Protein AF-A0A2L1C9C2-F1 (afdb_monomer)

Nearest PDB structures (foldseek):
  7jrq-assembly1_A  TM=3.748E-01  e=3.739E+00  Escherichia coli
  7nb8-assembly1_K  TM=2.014E-01  e=5.490E+00  Plasmodium falciparum 3D7

Mean predicted aligned error: 7.07 Å

Organism: Methanococcus maripaludis (NCBI:txid39152)

Secondary structure (DSSP, 8-state):
------TTTTTHHHHS-TT--HHHHHHHHHHHHHHHHHH-GGGS-HHHHHHHHHHHHHHHHHTHHHHHTS---HHHHHHHHHHHHHHTT---S-HHHHEEEEEEEEETTEEEEEEEETTS-HHHHTTTSEEEEEEEEE-GGGHHHHHHHHHHHHHHTTSS--

Foldseek 3Di:
DDPPPVPVPPQLPVLDPPPDDLLNLLVVLCVLLVVCVVCPVVNDFLVSNVVNLSSLLNNCVVCVVLLVPDDDDPLLVVLSVQSVQVNVVHHDPPQQQFWWKWWWWDAPPDIDIDTGRPPDPVCVVDPRIHTPDIDITTDSVSSVSSNVSSVVSCVVVVSDDD

Solvent-accessible surface area (backbone atoms only — not comparable to full-atom values): 9529 Å² total; per-residue (Å²): 133,85,78,78,73,60,64,80,61,76,53,52,62,80,68,49,56,101,78,67,50,74,64,57,53,51,50,53,41,50,54,56,49,50,54,35,62,73,69,34,56,83,69,45,53,48,65,61,41,53,50,52,52,50,47,50,46,50,47,52,65,74,40,45,67,57,54,70,73,47,93,67,53,75,66,43,48,53,44,47,47,45,51,54,33,43,73,70,79,39,82,61,80,61,51,65,71,49,23,22,30,38,35,37,32,37,46,94,94,44,79,46,70,44,69,40,62,49,82,60,65,63,62,76,80,39,66,92,46,48,79,76,48,73,45,78,40,78,26,60,86,42,49,65,52,46,51,52,52,52,47,53,41,37,41,75,69,64,70,53,86,129

pLDDT: mean 86.65, std 18.0, range [31.75, 98.06]

Sequence (162 aa):
MDSNIDFENFGFTELSTKSSTISSEILRYFTTYCEGKKKGFDKLNPKEYTNLVFLTLMLIKLLKEEINDINLNEEQKRTFLVFQRYGYHELTGEYEKNYLKYSIWRKADFLKYSIDKYDIFLEEKNSGWKKIYAIPIPNYRHMDTIGAVILRVANKLGIFDF

Radius of gyration: 16.76 Å; Cα contacts (8 Å, |Δi|>4): 154; chains: 1; bounding box: 52×36×44 Å

Structure (mmCIF, N/CA/C/O backbone):
data_AF-A0A2L1C9C2-F1
#
_entry.id   AF-A0A2L1C9C2-F1
#
loop_
_atom_site.group_PDB
_atom_site.id
_atom_site.type_symbol
_atom_site.label_atom_id
_atom_site.label_alt_id
_atom_site.label_comp_id
_atom_site.label_asym_id
_atom_site.label_entity_id
_atom_site.label_seq_id
_atom_site.pd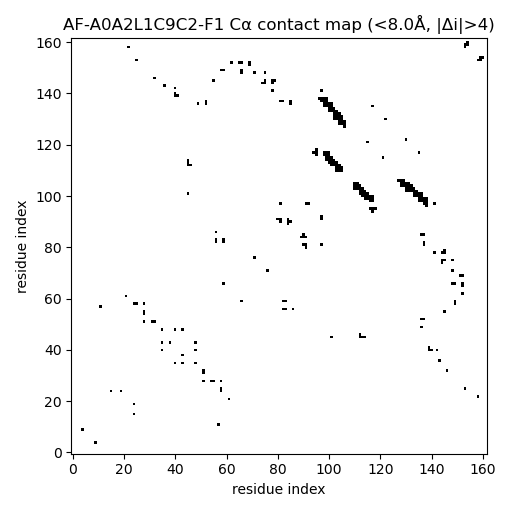bx_PDB_ins_code
_atom_site.Cartn_x
_atom_site.Cartn_y
_atom_site.Cartn_z
_atom_site.occupancy
_atom_site.B_iso_or_equiv
_atom_site.auth_seq_id
_atom_site.auth_comp_id
_atom_site.auth_asym_id
_atom_site.auth_atom_id
_atom_site.pdbx_PDB_model_num
ATOM 1 N N . MET A 1 1 ? 31.171 2.334 -2.162 1.00 33.62 1 MET A N 1
ATOM 2 C CA . MET A 1 1 ? 30.562 3.590 -1.681 1.00 33.62 1 MET A CA 1
ATOM 3 C C . MET A 1 1 ? 29.161 3.233 -1.261 1.00 33.62 1 MET A C 1
ATOM 5 O O . MET A 1 1 ? 28.288 3.100 -2.109 1.00 33.62 1 MET A O 1
ATOM 9 N N . ASP A 1 2 ? 29.017 2.949 0.027 1.00 31.75 2 ASP A N 1
ATOM 10 C CA . ASP A 1 2 ? 27.765 2.534 0.639 1.00 31.75 2 ASP A CA 1
ATOM 11 C C . ASP A 1 2 ? 26.805 3.716 0.648 1.00 31.75 2 ASP A C 1
ATOM 13 O O . ASP A 1 2 ? 26.915 4.632 1.460 1.00 31.75 2 ASP A O 1
ATOM 17 N N . SER A 1 3 ? 25.865 3.721 -0.294 1.00 35.53 3 SER A N 1
ATOM 18 C CA . SER A 1 3 ? 24.685 4.565 -0.189 1.00 35.53 3 SER A CA 1
ATOM 19 C C . SER A 1 3 ? 23.728 3.894 0.794 1.00 35.53 3 SER A C 1
ATOM 21 O O . SER A 1 3 ? 22.763 3.246 0.385 1.00 35.53 3 SER A O 1
ATOM 23 N N . ASN A 1 4 ? 24.007 4.034 2.091 1.00 33.78 4 ASN A N 1
ATOM 24 C CA . ASN A 1 4 ? 22.973 3.925 3.114 1.00 33.78 4 ASN A CA 1
ATOM 25 C C . ASN A 1 4 ? 22.014 5.097 2.887 1.00 33.78 4 ASN A C 1
ATOM 27 O O . ASN A 1 4 ? 22.160 6.175 3.458 1.00 33.78 4 ASN A O 1
ATOM 31 N N . ILE A 1 5 ? 21.080 4.904 1.954 1.00 38.44 5 ILE A N 1
ATOM 32 C CA . ILE A 1 5 ? 19.890 5.736 1.857 1.00 38.44 5 ILE A CA 1
ATOM 33 C C . ILE A 1 5 ? 19.105 5.411 3.118 1.00 38.44 5 ILE A C 1
ATOM 35 O O . ILE A 1 5 ? 18.495 4.349 3.229 1.00 38.44 5 ILE A O 1
ATOM 39 N N . ASP A 1 6 ? 19.209 6.307 4.087 1.00 36.50 6 ASP A N 1
ATOM 40 C CA . ASP A 1 6 ? 18.480 6.255 5.339 1.00 36.50 6 ASP A CA 1
ATOM 41 C C . ASP A 1 6 ? 16.990 6.510 5.052 1.00 36.50 6 ASP A C 1
ATOM 43 O O . ASP A 1 6 ? 16.496 7.642 5.055 1.00 36.50 6 ASP A O 1
ATOM 47 N N . PHE A 1 7 ? 16.280 5.440 4.683 1.00 38.84 7 PHE A N 1
ATOM 48 C CA . PHE A 1 7 ? 14.854 5.463 4.349 1.00 38.84 7 PHE A CA 1
ATOM 49 C C . PHE A 1 7 ? 13.978 5.897 5.532 1.00 38.84 7 PHE A C 1
ATOM 51 O O . PHE A 1 7 ? 12.848 6.330 5.302 1.00 38.84 7 PHE A O 1
ATOM 58 N N . GLU A 1 8 ? 14.484 5.847 6.771 1.00 40.62 8 GLU A N 1
ATOM 59 C CA . GLU A 1 8 ? 13.770 6.399 7.928 1.00 40.62 8 GLU A CA 1
ATOM 60 C C . GLU A 1 8 ? 13.570 7.915 7.797 1.00 40.62 8 GLU A C 1
ATOM 62 O O . GLU A 1 8 ? 12.531 8.443 8.199 1.00 40.62 8 GLU A O 1
ATOM 67 N N . ASN A 1 9 ? 14.518 8.605 7.156 1.00 37.62 9 ASN A N 1
ATOM 68 C CA . ASN A 1 9 ? 14.496 10.051 6.970 1.00 37.62 9 ASN A CA 1
ATOM 69 C C . ASN A 1 9 ? 13.956 10.496 5.604 1.00 37.62 9 ASN A C 1
ATOM 71 O O . ASN A 1 9 ? 13.477 11.619 5.491 1.00 37.62 9 ASN A O 1
ATOM 75 N N . PHE A 1 10 ? 13.994 9.653 4.567 1.00 39.19 10 PHE A N 1
ATOM 76 C CA . PHE A 1 10 ? 13.754 10.110 3.187 1.00 39.19 10 PHE A CA 1
ATOM 77 C C . PHE A 1 10 ? 12.273 10.237 2.771 1.00 39.19 10 PHE A C 1
ATOM 79 O O . PHE A 1 10 ? 11.990 10.638 1.647 1.00 39.19 10 PHE A O 1
ATOM 86 N N . GLY A 1 11 ? 11.314 9.904 3.644 1.00 41.75 11 GLY A N 1
ATOM 87 C CA . GLY A 1 11 ? 9.880 10.034 3.326 1.00 41.75 11 GLY A CA 1
ATOM 88 C C . GLY A 1 11 ? 8.980 10.482 4.478 1.00 41.75 11 GLY A C 1
ATOM 89 O O . GLY A 1 11 ? 7.924 11.057 4.234 1.00 41.75 11 GLY A O 1
ATOM 90 N N . PHE A 1 12 ? 9.378 10.268 5.735 1.00 41.22 12 PHE A N 1
ATOM 91 C CA . PHE A 1 12 ? 8.535 10.617 6.884 1.00 41.22 12 PHE A CA 1
ATOM 92 C C . PHE A 1 12 ? 8.544 12.118 7.209 1.00 41.22 12 PHE A C 1
ATOM 94 O O . PHE A 1 12 ? 7.496 12.679 7.517 1.00 41.22 12 PHE A O 1
ATOM 101 N N . THR A 1 13 ? 9.696 12.784 7.110 1.00 39.00 13 THR A N 1
ATOM 102 C CA . THR A 1 13 ? 9.847 14.217 7.432 1.00 39.00 13 THR A CA 1
ATOM 103 C C . THR A 1 13 ? 9.261 15.146 6.370 1.00 39.00 13 THR A C 1
ATOM 105 O O . THR A 1 13 ? 8.823 16.240 6.717 1.00 39.00 13 THR A O 1
ATOM 108 N N . GLU A 1 14 ? 9.205 14.723 5.103 1.00 42.59 14 GLU A N 1
ATOM 109 C CA . GLU A 1 14 ? 8.528 15.481 4.039 1.00 42.59 14 GLU A CA 1
ATOM 110 C C . GLU A 1 14 ? 7.004 15.300 4.065 1.00 42.59 14 GLU A C 1
ATOM 112 O O . GLU A 1 14 ? 6.271 16.206 3.671 1.00 42.59 14 GLU A O 1
ATOM 117 N N . LEU A 1 15 ? 6.510 14.153 4.549 1.00 47.00 15 LEU A N 1
ATOM 118 C CA . LEU A 1 15 ? 5.076 13.876 4.585 1.00 47.00 15 LEU A CA 1
ATOM 119 C C . LEU A 1 15 ? 4.403 14.426 5.842 1.00 47.00 15 LEU A C 1
ATOM 121 O O . LEU A 1 15 ? 3.330 15.001 5.705 1.00 47.00 15 LEU A O 1
ATOM 125 N N . SER A 1 16 ? 4.970 14.308 7.042 1.00 46.78 16 SER A N 1
ATOM 126 C CA . SER A 1 16 ? 4.379 14.941 8.230 1.00 46.78 16 SER A CA 1
ATOM 127 C C . SER A 1 16 ? 5.115 16.237 8.546 1.00 46.78 16 SER A C 1
ATOM 129 O O . SER A 1 16 ? 6.257 16.216 9.016 1.00 46.78 16 SER A O 1
ATOM 131 N N . THR A 1 17 ? 4.467 17.384 8.347 1.00 45.78 17 THR A N 1
ATOM 132 C CA . THR A 1 17 ? 4.962 18.613 8.970 1.00 45.78 17 THR A CA 1
ATOM 133 C C . THR A 1 17 ? 4.861 18.439 10.485 1.00 45.78 17 THR A C 1
ATOM 135 O O . THR A 1 17 ? 3.879 17.888 10.987 1.00 45.78 17 THR A O 1
ATOM 138 N N . LYS A 1 18 ? 5.848 18.945 11.237 1.00 46.06 18 LYS A N 1
ATOM 139 C CA . LYS A 1 18 ? 5.872 18.940 12.718 1.00 46.06 18 LYS A CA 1
ATOM 140 C C . LYS A 1 18 ? 4.644 19.612 13.382 1.00 46.06 18 LYS A C 1
ATOM 142 O O . LYS A 1 18 ? 4.586 19.683 14.603 1.00 46.06 18 LYS A O 1
ATOM 147 N N . SER A 1 19 ? 3.693 20.122 12.597 1.00 52.56 19 SER A N 1
ATOM 148 C CA . SER A 1 19 ? 2.475 20.826 13.006 1.00 52.56 19 SER A CA 1
ATOM 149 C C . SER A 1 19 ? 1.164 20.134 12.599 1.00 52.56 19 SER A C 1
ATOM 151 O O . SER A 1 19 ? 0.095 20.670 12.886 1.00 52.56 19 SER A O 1
ATOM 153 N N . SER A 1 20 ? 1.209 18.990 11.908 1.00 59.84 20 SER A N 1
ATOM 154 C CA . SER A 1 20 ? 0.001 18.280 11.460 1.00 59.84 20 SER A CA 1
ATOM 155 C C . SER A 1 20 ? -0.697 17.564 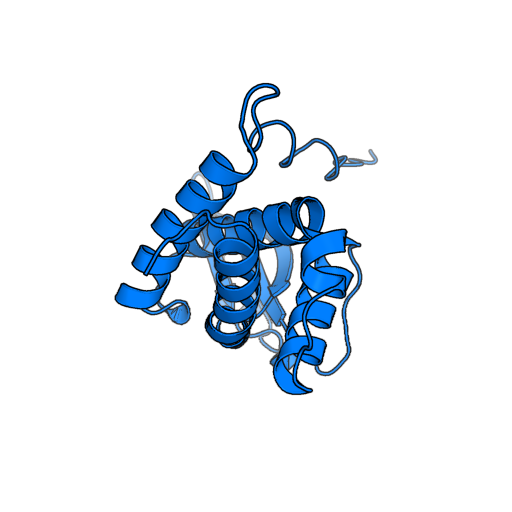12.625 1.00 59.84 20 SER A C 1
ATOM 157 O O . SER A 1 20 ? -0.072 16.857 13.414 1.00 59.84 20 SER A O 1
ATOM 159 N N . THR A 1 21 ? -2.012 17.755 12.760 1.00 81.50 21 THR A N 1
ATOM 160 C CA . THR A 1 21 ? -2.835 16.982 13.703 1.00 81.50 21 THR A CA 1
ATOM 161 C C . THR A 1 21 ? -3.184 15.625 13.088 1.00 81.50 21 THR A C 1
ATOM 163 O O . THR A 1 21 ? -3.337 15.521 11.869 1.00 81.50 21 THR A O 1
ATOM 166 N N . ILE A 1 22 ? -3.377 14.588 13.910 1.00 84.62 22 ILE A N 1
ATOM 167 C CA . ILE A 1 22 ? -3.796 13.244 13.456 1.00 84.62 22 ILE A CA 1
ATOM 168 C C . ILE A 1 22 ? -5.019 13.310 12.520 1.00 84.62 22 ILE A C 1
ATOM 170 O O . ILE A 1 22 ? -5.048 12.644 11.485 1.00 84.62 22 ILE A O 1
ATOM 174 N N . SER A 1 23 ? -5.991 14.176 12.820 1.00 86.38 23 SER A N 1
ATOM 175 C CA . SER A 1 23 ? -7.173 14.393 11.978 1.00 86.38 23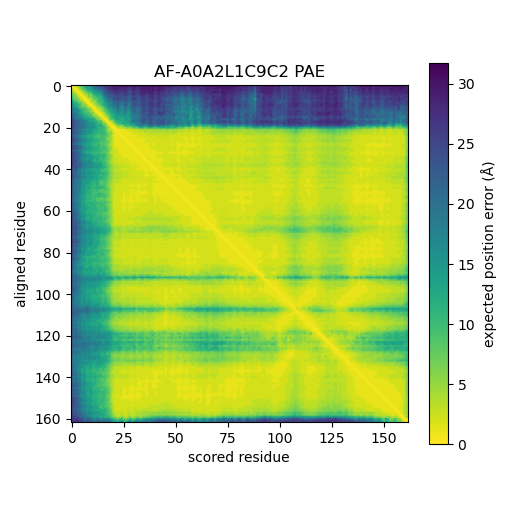 SER A CA 1
ATOM 176 C C . SER A 1 23 ? -6.819 14.892 10.575 1.00 86.38 23 SER A C 1
ATOM 178 O O . SER A 1 23 ? -7.385 14.413 9.595 1.00 86.38 23 SER A O 1
ATOM 180 N N . SER A 1 24 ? -5.858 15.814 10.451 1.00 88.44 24 SER A N 1
ATOM 181 C CA . SER A 1 24 ? -5.414 16.324 9.145 1.00 88.44 24 SER A CA 1
ATOM 182 C C . SER A 1 24 ? -4.743 15.239 8.296 1.00 88.44 24 SER A C 1
ATOM 184 O O . SER A 1 24 ? -4.990 15.146 7.093 1.00 88.44 24 SER A O 1
ATOM 186 N N . GLU A 1 25 ? -3.978 14.352 8.932 1.00 90.69 25 GLU A N 1
ATOM 187 C CA . GLU A 1 25 ? -3.323 13.225 8.270 1.00 90.69 25 GLU A CA 1
ATOM 188 C C . GLU A 1 25 ? -4.311 12.155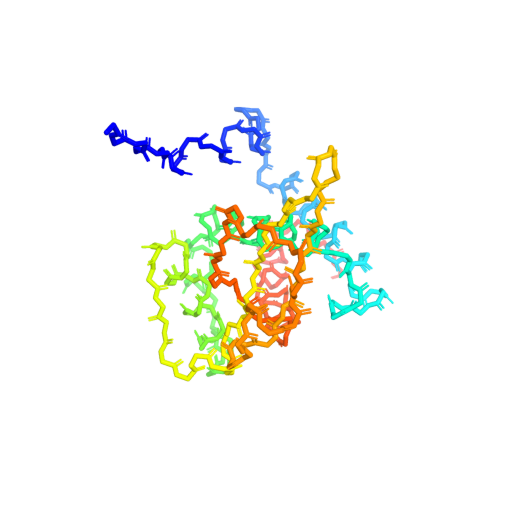 7.806 1.00 90.69 25 GLU A C 1
ATOM 190 O O . GLU A 1 25 ? -4.215 11.647 6.685 1.00 90.69 25 GLU A O 1
ATOM 195 N N . ILE A 1 26 ? -5.322 11.873 8.628 1.00 93.19 26 ILE A N 1
ATOM 196 C CA . ILE A 1 26 ? -6.428 10.984 8.268 1.00 93.19 26 ILE A CA 1
ATOM 197 C C . ILE A 1 26 ? -7.227 11.557 7.091 1.00 93.19 26 ILE A C 1
ATOM 199 O O . ILE A 1 26 ? -7.509 10.834 6.135 1.00 93.19 26 ILE A O 1
ATOM 203 N N . LEU A 1 27 ? -7.536 12.857 7.095 1.00 92.12 27 LEU A N 1
ATOM 204 C CA . LEU A 1 27 ? -8.227 13.514 5.980 1.00 92.12 27 LEU A CA 1
ATOM 205 C C . LEU A 1 27 ? -7.409 13.466 4.682 1.00 92.12 27 LEU A C 1
ATOM 207 O O . LEU A 1 27 ? -7.949 13.159 3.613 1.00 92.12 27 LEU A O 1
ATOM 211 N N . ARG A 1 28 ? -6.098 13.717 4.764 1.00 92.50 28 ARG A N 1
ATOM 212 C CA . ARG A 1 28 ? -5.185 13.636 3.615 1.00 92.50 28 ARG A CA 1
ATOM 213 C C . ARG A 1 28 ? -5.138 12.230 3.024 1.00 92.50 28 ARG A C 1
ATOM 215 O O . ARG A 1 28 ? -5.239 12.064 1.803 1.00 92.50 28 ARG A O 1
ATOM 222 N N . TYR A 1 29 ? -5.029 11.220 3.885 1.00 95.75 29 TYR A N 1
ATOM 223 C CA . TYR A 1 29 ? -5.113 9.825 3.476 1.00 95.75 29 TYR A CA 1
ATOM 224 C C . TYR A 1 29 ? -6.439 9.532 2.776 1.00 95.75 29 TYR A C 1
ATOM 226 O O . TYR A 1 29 ? -6.422 9.034 1.654 1.00 95.75 29 TYR A O 1
ATOM 234 N N . PHE A 1 30 ? -7.578 9.879 3.385 1.00 96.50 30 PHE A N 1
ATOM 235 C CA . PHE A 1 30 ? -8.887 9.552 2.820 1.00 96.50 30 PHE A CA 1
ATOM 236 C C . PHE A 1 30 ? -9.201 10.298 1.528 1.00 96.50 30 PHE A C 1
ATOM 238 O O . PHE A 1 30 ? -9.885 9.739 0.673 1.00 96.50 30 PHE A O 1
ATOM 245 N N . THR A 1 31 ? -8.654 11.497 1.329 1.00 94.56 31 THR A N 1
ATOM 246 C CA . THR A 1 31 ? -8.730 12.201 0.040 1.00 94.56 31 THR A CA 1
ATOM 247 C C . THR A 1 31 ? -8.062 11.367 -1.057 1.00 94.56 31 THR A C 1
ATOM 249 O O . THR A 1 31 ? -8.703 10.998 -2.041 1.00 94.56 31 THR A O 1
ATOM 252 N N . THR A 1 32 ? -6.810 10.958 -0.831 1.00 94.44 32 THR A N 1
ATOM 253 C CA . THR A 1 32 ? -6.034 10.151 -1.792 1.00 94.44 32 THR A CA 1
ATOM 254 C C . THR A 1 32 ? -6.632 8.752 -1.981 1.00 94.44 32 THR A C 1
ATOM 256 O O . THR A 1 32 ? -6.745 8.245 -3.097 1.00 94.44 32 THR A O 1
ATOM 259 N N . TYR A 1 33 ? -7.052 8.116 -0.888 1.00 97.62 33 TYR A N 1
ATOM 260 C CA . TYR A 1 33 ? -7.657 6.789 -0.890 1.00 97.62 33 TYR A CA 1
ATOM 261 C C . TYR A 1 33 ? -8.973 6.770 -1.669 1.00 97.62 33 TYR A C 1
ATOM 263 O O . TYR A 1 33 ? -9.181 5.877 -2.489 1.00 97.62 33 TYR A O 1
ATOM 271 N N . CYS A 1 34 ? -9.850 7.758 -1.462 1.00 96.88 34 CYS A N 1
ATOM 272 C CA . CYS A 1 34 ? -11.128 7.841 -2.166 1.00 96.88 34 CYS A CA 1
ATOM 273 C C . CYS A 1 34 ? -10.943 8.079 -3.668 1.00 96.88 34 CYS A C 1
ATOM 275 O O . CYS A 1 34 ? -11.670 7.494 -4.471 1.00 96.88 34 CYS A O 1
ATOM 277 N N . GLU A 1 35 ? -9.967 8.897 -4.068 1.00 95.38 35 GLU A N 1
ATOM 278 C CA . GLU A 1 35 ? -9.595 9.048 -5.479 1.00 95.38 35 GLU A CA 1
ATOM 279 C C . GLU A 1 35 ? -9.097 7.728 -6.076 1.00 95.38 35 GLU A C 1
ATOM 281 O O . GLU A 1 35 ? -9.551 7.324 -7.150 1.00 95.38 35 GLU A O 1
ATOM 286 N N . GLY A 1 36 ? -8.224 7.021 -5.351 1.00 96.31 36 GLY A N 1
ATOM 287 C CA . GLY A 1 36 ? -7.737 5.698 -5.734 1.00 96.31 36 GLY A CA 1
ATOM 288 C C . GLY A 1 36 ? -8.856 4.674 -5.879 1.00 96.31 36 GLY A C 1
ATOM 289 O O . GLY A 1 36 ? -8.931 3.978 -6.890 1.00 96.31 36 GLY A O 1
ATOM 290 N N . LYS A 1 37 ? -9.786 4.641 -4.924 1.00 96.94 37 LYS A N 1
ATOM 291 C CA . LYS A 1 37 ? -10.940 3.741 -4.937 1.00 96.94 37 LYS A CA 1
ATOM 292 C C . LYS A 1 37 ? -11.882 4.022 -6.108 1.00 96.94 37 LYS A C 1
ATOM 294 O O . LYS A 1 37 ? -12.339 3.084 -6.752 1.00 96.94 37 LYS A O 1
ATOM 299 N N . LYS A 1 38 ? -12.143 5.297 -6.421 1.00 96.94 38 LYS A N 1
ATOM 300 C CA . LYS A 1 38 ? -12.969 5.699 -7.577 1.00 96.94 38 LYS A CA 1
ATOM 301 C C . LYS A 1 38 ? -12.343 5.283 -8.910 1.00 96.94 38 LYS A C 1
ATOM 303 O O . LYS A 1 38 ? -13.062 4.849 -9.805 1.00 96.94 38 LYS A O 1
ATOM 308 N N . LYS A 1 39 ? -11.021 5.422 -9.052 1.00 96.25 39 LYS A N 1
ATOM 309 C CA . LYS A 1 39 ? -10.285 5.019 -10.265 1.00 96.25 39 LYS A CA 1
ATOM 310 C C . LYS A 1 39 ? -10.142 3.492 -10.376 1.00 96.25 39 LYS A C 1
ATOM 312 O O . LYS A 1 39 ? -10.180 2.958 -11.483 1.00 96.25 39 LYS A O 1
ATOM 317 N N . GLY A 1 40 ? -10.012 2.805 -9.243 1.00 97.12 40 GLY A N 1
ATOM 318 C CA . GLY A 1 40 ? -9.493 1.442 -9.134 1.00 97.12 40 GLY A CA 1
ATOM 319 C C . GLY A 1 40 ? -7.997 1.485 -8.819 1.00 97.12 40 GLY A C 1
ATOM 320 O O . GLY A 1 40 ? -7.227 2.112 -9.549 1.00 97.12 40 GLY A O 1
ATOM 321 N N . PHE A 1 41 ? -7.577 0.850 -7.720 1.00 97.31 41 PHE A N 1
ATOM 322 C CA . PHE A 1 41 ? -6.193 0.937 -7.232 1.00 97.31 41 PHE A CA 1
ATOM 323 C C . PHE A 1 41 ? -5.170 0.388 -8.235 1.00 97.31 41 PHE A C 1
ATOM 325 O O . PHE A 1 41 ? -4.076 0.932 -8.347 1.00 97.31 41 PHE A O 1
ATOM 332 N N . ASP A 1 42 ? -5.546 -0.641 -8.994 1.00 95.62 42 ASP A N 1
ATOM 333 C CA . ASP A 1 42 ? -4.756 -1.258 -10.065 1.00 95.62 42 ASP A CA 1
ATOM 334 C C . ASP A 1 42 ? -4.588 -0.357 -11.300 1.00 95.62 42 ASP A C 1
ATOM 336 O O . ASP A 1 42 ? -3.703 -0.591 -12.122 1.00 95.62 42 ASP A O 1
ATOM 340 N N . LYS A 1 43 ? -5.416 0.687 -11.424 1.00 96.38 43 LYS A N 1
ATOM 341 C CA . LYS A 1 43 ? -5.368 1.665 -12.520 1.00 96.38 43 LYS A CA 1
ATOM 342 C C . LYS A 1 43 ? -4.616 2.941 -12.159 1.00 96.38 43 LYS A C 1
ATOM 344 O O . LYS A 1 43 ? -4.442 3.804 -13.020 1.00 96.38 43 LYS A O 1
ATOM 349 N N . LEU A 1 44 ? -4.189 3.084 -10.905 1.00 95.62 44 LEU A N 1
ATOM 350 C CA . LEU A 1 44 ? -3.342 4.194 -10.491 1.00 95.62 44 LEU A CA 1
ATOM 351 C C . LEU A 1 44 ? -1.988 4.106 -11.186 1.00 95.62 44 LEU A C 1
ATOM 353 O O . LEU A 1 44 ? -1.409 3.025 -11.329 1.00 95.62 44 LEU A O 1
ATOM 357 N N . ASN A 1 45 ? -1.451 5.256 -11.589 1.00 95.38 45 ASN A N 1
ATOM 358 C CA . ASN A 1 45 ? -0.090 5.266 -12.095 1.00 95.38 45 ASN A CA 1
ATOM 359 C C . ASN A 1 45 ? 0.897 4.899 -10.962 1.00 95.38 45 ASN A C 1
ATOM 361 O O . ASN A 1 45 ? 0.581 5.066 -9.779 1.00 95.38 45 ASN A O 1
ATOM 365 N N . PRO A 1 46 ? 2.112 4.421 -11.287 1.00 95.44 46 PRO A N 1
ATOM 366 C CA . PRO A 1 46 ? 3.049 3.934 -10.278 1.00 95.44 46 PRO A CA 1
ATOM 367 C C . PRO A 1 46 ? 3.354 4.915 -9.146 1.00 95.44 46 PRO A C 1
ATOM 369 O O . PRO A 1 46 ? 3.453 4.504 -7.996 1.00 95.44 46 PRO A O 1
ATOM 372 N N . LYS A 1 47 ? 3.461 6.215 -9.447 1.00 92.56 47 LYS A N 1
ATOM 373 C CA . LYS A 1 47 ? 3.732 7.238 -8.431 1.00 92.56 47 LYS A CA 1
ATOM 374 C C . LYS A 1 47 ? 2.531 7.462 -7.519 1.00 92.56 47 LYS A C 1
ATOM 376 O O . LYS A 1 47 ? 2.708 7.526 -6.307 1.00 92.56 47 LYS A O 1
ATOM 381 N N . GLU A 1 48 ? 1.329 7.557 -8.090 1.00 94.88 48 GLU A N 1
ATOM 382 C CA . GLU A 1 48 ? 0.081 7.698 -7.327 1.00 94.88 48 GLU A CA 1
ATOM 383 C C . GLU A 1 48 ? -0.091 6.535 -6.345 1.00 94.88 48 GLU A C 1
ATOM 385 O O . GLU A 1 48 ? -0.373 6.756 -5.167 1.00 94.88 48 GLU A O 1
ATOM 390 N N . TYR A 1 49 ? 0.124 5.299 -6.805 1.00 97.31 49 TYR A N 1
ATOM 391 C CA . TYR A 1 49 ? -0.043 4.137 -5.940 1.00 97.31 49 TYR A CA 1
ATOM 392 C C . TYR A 1 49 ? 1.021 4.057 -4.846 1.00 97.31 49 TYR A C 1
ATOM 394 O O . TYR A 1 49 ? 0.692 3.841 -3.681 1.00 97.31 49 TYR A O 1
ATOM 402 N N . THR A 1 50 ? 2.291 4.273 -5.189 1.00 94.81 50 THR A N 1
ATOM 403 C CA . THR A 1 50 ? 3.370 4.287 -4.199 1.00 94.81 50 THR A CA 1
ATOM 404 C C . THR A 1 50 ? 3.154 5.382 -3.147 1.00 94.81 50 THR A C 1
ATOM 406 O O . THR A 1 50 ? 3.359 5.128 -1.962 1.00 94.81 50 THR A O 1
ATOM 409 N N . ASN A 1 51 ? 2.650 6.558 -3.537 1.00 94.50 51 ASN A N 1
ATOM 410 C CA . ASN A 1 51 ? 2.264 7.606 -2.590 1.00 94.50 51 ASN A CA 1
ATOM 411 C C . ASN A 1 51 ? 1.141 7.147 -1.643 1.00 94.50 51 ASN A C 1
ATOM 413 O O . ASN A 1 51 ? 1.234 7.332 -0.431 1.00 94.50 51 ASN A O 1
ATOM 417 N N . LEU A 1 52 ? 0.103 6.489 -2.169 1.00 97.00 52 LEU A N 1
ATOM 418 C CA . LEU A 1 52 ? -0.979 5.936 -1.351 1.00 97.00 52 LEU A CA 1
ATOM 419 C C . LEU A 1 52 ? -0.473 4.866 -0.367 1.00 97.00 52 LEU A C 1
ATOM 421 O O . LEU A 1 52 ? -0.885 4.854 0.795 1.00 97.00 52 LEU A O 1
ATOM 425 N N . VAL A 1 53 ? 0.447 3.997 -0.795 1.00 97.25 53 VAL A N 1
ATOM 426 C CA . VAL A 1 53 ? 1.113 3.022 0.084 1.00 97.25 53 VAL A CA 1
ATOM 427 C C . VAL A 1 53 ? 1.862 3.738 1.210 1.00 97.25 53 VAL A C 1
ATOM 429 O O . VAL A 1 53 ? 1.690 3.370 2.371 1.00 97.25 53 VAL A O 1
ATOM 432 N N . PHE A 1 54 ? 2.638 4.782 0.908 1.00 94.56 54 PHE A N 1
ATOM 433 C CA . PHE A 1 54 ? 3.368 5.533 1.933 1.00 94.56 54 PHE A CA 1
ATOM 434 C C . PHE A 1 54 ? 2.445 6.236 2.930 1.00 94.56 54 PHE A C 1
ATOM 436 O O . PHE A 1 54 ? 2.659 6.113 4.135 1.00 94.56 54 PHE A O 1
ATOM 443 N N . LEU A 1 55 ? 1.372 6.882 2.462 1.00 95.50 55 LEU A N 1
ATOM 444 C CA . LEU A 1 55 ? 0.356 7.464 3.346 1.00 95.50 55 LEU A CA 1
ATOM 445 C C . LEU A 1 55 ? -0.297 6.401 4.244 1.00 95.50 55 LEU A C 1
ATOM 447 O O . LEU A 1 55 ? -0.530 6.648 5.425 1.00 95.50 55 LEU A O 1
ATOM 451 N N . THR A 1 56 ? -0.544 5.200 3.709 1.00 97.25 56 THR A N 1
ATOM 452 C CA . THR A 1 56 ? -1.094 4.073 4.482 1.00 97.25 56 THR A CA 1
ATOM 453 C C . THR A 1 56 ? -0.144 3.654 5.605 1.00 97.25 56 THR A C 1
ATOM 455 O O . THR A 1 56 ? -0.568 3.485 6.745 1.00 97.25 56 THR A O 1
ATOM 458 N N . LEU A 1 57 ? 1.149 3.507 5.306 1.00 96.12 57 LEU A N 1
ATOM 459 C CA . LEU A 1 57 ? 2.164 3.110 6.290 1.00 96.12 57 LEU A CA 1
ATOM 460 C C . LEU A 1 57 ? 2.355 4.166 7.373 1.00 96.12 57 LEU A C 1
ATOM 462 O O . LEU A 1 57 ? 2.489 3.833 8.549 1.00 96.12 57 LEU A O 1
ATOM 466 N N . MET A 1 58 ? 2.327 5.436 6.978 1.00 93.69 58 MET A N 1
ATOM 467 C CA . MET A 1 58 ? 2.378 6.555 7.904 1.00 93.69 58 MET A CA 1
ATOM 468 C C . MET A 1 58 ? 1.194 6.519 8.876 1.00 93.69 58 MET A C 1
ATOM 470 O O . MET A 1 58 ? 1.416 6.600 10.082 1.00 93.69 58 MET A O 1
ATOM 474 N N . LEU A 1 59 ? -0.037 6.313 8.395 1.00 94.88 59 LEU A N 1
ATOM 475 C CA . LEU A 1 59 ? -1.190 6.177 9.289 1.00 94.88 59 LEU A CA 1
ATOM 476 C C . LEU A 1 59 ? -1.119 4.938 10.179 1.00 94.88 59 LEU A C 1
ATOM 478 O O . LEU A 1 59 ? -1.451 5.034 11.353 1.00 94.88 59 LEU A O 1
ATOM 482 N N . ILE A 1 60 ? -0.651 3.798 9.672 1.00 94.75 60 ILE A N 1
ATOM 483 C CA . ILE A 1 60 ? -0.450 2.597 10.500 1.00 94.75 60 ILE A CA 1
ATOM 484 C C . ILE A 1 60 ? 0.538 2.866 11.638 1.00 94.75 60 ILE A C 1
ATOM 486 O O . ILE A 1 60 ? 0.336 2.386 12.751 1.00 94.75 60 ILE A O 1
ATOM 490 N N . LYS A 1 61 ? 1.603 3.630 11.369 1.00 91.75 61 LYS A N 1
ATOM 491 C CA . LYS A 1 61 ? 2.584 4.021 12.385 1.00 91.75 61 LYS A CA 1
ATOM 492 C C . LYS A 1 61 ? 1.981 4.986 13.407 1.00 91.75 61 LYS A C 1
ATOM 494 O O . LYS A 1 61 ? 2.209 4.798 14.596 1.00 91.75 61 LYS A O 1
ATOM 499 N N . LEU A 1 62 ? 1.231 5.990 12.947 1.00 91.44 62 LEU A N 1
ATOM 500 C CA . LEU A 1 62 ? 0.604 7.003 13.803 1.00 91.44 62 LEU A CA 1
ATOM 501 C C . LEU A 1 62 ? -0.521 6.433 14.674 1.00 91.44 62 LEU A C 1
ATOM 503 O O . LEU A 1 62 ? -0.642 6.835 15.820 1.00 91.44 62 LEU A O 1
ATOM 507 N N . LEU A 1 63 ? -1.310 5.50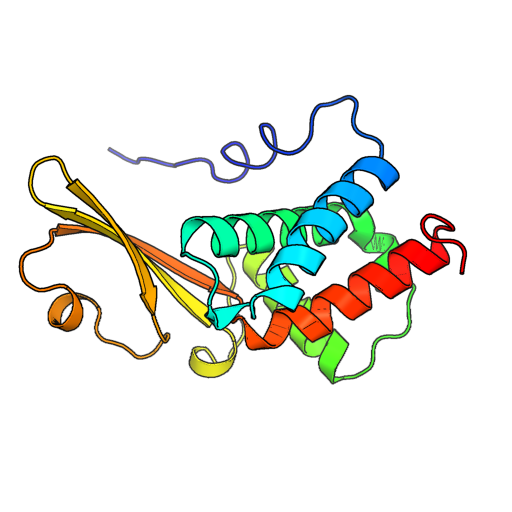1 14.137 1.00 92.69 63 LEU A N 1
ATOM 508 C CA . LEU A 1 63 ? -2.526 4.966 14.759 1.00 92.69 63 LEU A CA 1
ATOM 509 C C . LEU A 1 63 ? -2.325 3.561 15.339 1.00 92.69 63 LEU A C 1
ATOM 511 O O . LEU A 1 63 ? -3.261 2.763 15.413 1.00 92.69 63 LEU A O 1
ATOM 515 N N . LYS A 1 64 ? -1.080 3.185 15.648 1.00 90.44 64 LYS A N 1
ATOM 516 C CA . LYS A 1 64 ? -0.739 1.804 16.012 1.00 90.44 64 LYS A CA 1
ATOM 517 C C . LYS A 1 64 ? -1.518 1.331 17.241 1.00 90.44 64 LYS A C 1
ATOM 519 O O . LYS A 1 64 ? -1.960 0.184 17.265 1.00 90.44 64 LYS A O 1
ATOM 524 N N . GLU A 1 65 ? -1.654 2.185 18.249 1.00 91.31 65 GLU A N 1
ATOM 525 C CA . GLU A 1 65 ? -2.355 1.865 19.496 1.00 91.31 65 GLU A CA 1
ATOM 526 C C . GLU A 1 65 ? -3.856 1.711 19.237 1.00 91.31 65 GLU A C 1
ATOM 528 O O . GLU A 1 65 ? -4.448 0.684 19.560 1.00 91.31 65 GLU A O 1
ATOM 533 N N . GLU A 1 66 ? -4.448 2.651 18.508 1.00 93.75 66 GLU A N 1
ATOM 534 C CA . GLU A 1 66 ? -5.868 2.650 18.185 1.00 93.75 66 GLU A CA 1
ATOM 535 C C . GLU A 1 66 ? -6.272 1.486 17.275 1.00 93.75 66 GLU A C 1
ATOM 537 O O . GLU A 1 66 ? -7.374 0.950 17.415 1.00 93.75 66 GLU A O 1
ATOM 542 N N . ILE A 1 67 ? -5.391 1.073 16.354 1.00 93.94 67 ILE A N 1
ATOM 543 C CA . ILE A 1 67 ? -5.592 -0.119 15.521 1.00 93.94 67 ILE A CA 1
ATOM 544 C C . ILE A 1 67 ? -5.551 -1.393 16.377 1.00 93.94 67 ILE A C 1
ATOM 546 O O . ILE A 1 67 ? -6.355 -2.296 16.151 1.00 93.94 67 ILE A O 1
ATOM 550 N N . ASN A 1 68 ? -4.649 -1.481 17.360 1.00 90.94 68 ASN A N 1
ATOM 551 C CA . ASN A 1 68 ? -4.568 -2.647 18.247 1.00 90.94 68 ASN A CA 1
ATOM 552 C C . ASN A 1 68 ? -5.786 -2.765 19.176 1.00 90.94 68 ASN A C 1
ATOM 554 O O . ASN A 1 68 ? -6.148 -3.873 19.570 1.00 90.94 68 ASN A O 1
ATOM 558 N N . ASP A 1 69 ? -6.443 -1.647 19.482 1.00 93.00 69 ASP A N 1
ATOM 559 C CA . ASP A 1 69 ? -7.638 -1.621 20.324 1.00 93.00 69 ASP A CA 1
ATOM 560 C C . ASP A 1 69 ? -8.933 -2.034 19.605 1.00 93.00 69 ASP A C 1
ATOM 562 O O . ASP A 1 69 ? -9.967 -2.223 20.254 1.00 93.00 69 ASP A O 1
ATOM 566 N N . ILE A 1 70 ? -8.948 -2.106 18.269 1.00 93.81 70 ILE A N 1
ATOM 567 C CA . ILE A 1 70 ? -10.140 -2.530 17.527 1.00 93.81 70 ILE A CA 1
ATOM 568 C C . ILE A 1 70 ? -10.096 -4.028 17.229 1.00 93.81 70 ILE A C 1
ATOM 570 O O . ILE A 1 70 ? -9.078 -4.590 16.839 1.00 93.81 70 ILE A O 1
ATOM 574 N N . ASN A 1 71 ? -11.246 -4.696 17.343 1.00 94.62 71 ASN A N 1
ATOM 575 C CA . ASN A 1 71 ? -11.330 -6.109 16.989 1.00 94.62 71 ASN A CA 1
ATOM 576 C C . ASN A 1 71 ? -11.249 -6.280 15.461 1.00 94.62 71 ASN A C 1
ATOM 578 O O . ASN A 1 71 ? -12.167 -5.880 14.731 1.00 94.62 71 ASN A O 1
ATOM 582 N N . LEU A 1 72 ? -10.146 -6.847 14.976 1.00 95.44 72 LEU A N 1
ATOM 583 C CA . LEU A 1 72 ? -9.919 -7.148 13.565 1.00 95.44 72 LEU A CA 1
ATOM 584 C C . LEU A 1 72 ? -10.364 -8.576 13.244 1.00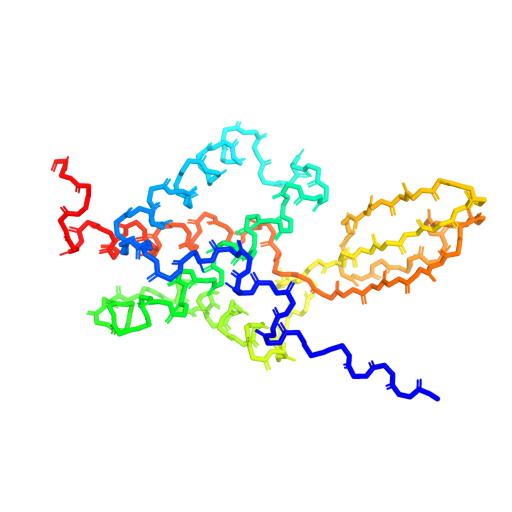 95.44 72 LEU A C 1
ATOM 586 O O . LEU A 1 72 ? -10.053 -9.514 13.977 1.00 95.44 72 LEU A O 1
ATOM 590 N N . ASN A 1 73 ? -11.052 -8.761 12.119 1.00 96.06 73 ASN A N 1
ATOM 591 C CA . ASN A 1 73 ? -11.290 -10.105 11.596 1.00 96.06 73 ASN A CA 1
ATOM 592 C C . ASN A 1 73 ? -9.994 -10.696 10.997 1.00 96.06 73 ASN A C 1
ATOM 594 O O . ASN A 1 73 ? -8.994 -9.999 10.819 1.00 96.06 73 ASN A O 1
ATOM 598 N N . GLU A 1 74 ? -9.998 -11.987 10.665 1.00 96.19 74 GLU A N 1
ATOM 599 C CA . GLU A 1 74 ? -8.795 -12.679 10.180 1.00 96.19 74 GLU A CA 1
ATOM 600 C C . GLU A 1 74 ? -8.222 -12.099 8.878 1.00 96.19 74 GLU A C 1
ATOM 602 O O . GLU A 1 74 ? -7.010 -12.097 8.673 1.00 96.19 74 GLU A O 1
ATOM 607 N N . GLU A 1 75 ? -9.070 -11.575 7.995 1.00 95.69 75 GLU A N 1
ATOM 608 C CA . GLU A 1 75 ? -8.611 -10.909 6.777 1.00 95.69 75 GLU A CA 1
ATOM 609 C C . GLU A 1 75 ? -7.910 -9.585 7.094 1.00 95.69 75 GLU A C 1
ATOM 611 O O . GLU A 1 75 ? -6.789 -9.358 6.643 1.00 95.69 75 GLU A O 1
ATOM 616 N N . GLN A 1 76 ? -8.524 -8.762 7.944 1.00 97.19 76 GLN A N 1
ATOM 617 C CA . GLN A 1 76 ? -7.969 -7.496 8.410 1.00 97.19 76 GLN A CA 1
ATOM 618 C C . GLN A 1 76 ? -6.644 -7.697 9.145 1.00 97.19 76 GLN A C 1
ATOM 620 O O . GLN A 1 76 ? -5.701 -6.958 8.881 1.00 97.19 76 GLN A O 1
ATOM 625 N N . LYS A 1 77 ? -6.532 -8.720 10.004 1.00 96.00 77 LYS A N 1
ATOM 626 C CA . LYS A 1 77 ? -5.272 -9.069 10.680 1.00 96.00 77 LYS A CA 1
ATOM 627 C C . LYS A 1 77 ? -4.172 -9.415 9.681 1.00 96.00 77 LYS A C 1
ATOM 629 O O . LYS A 1 77 ? -3.063 -8.899 9.794 1.00 96.00 77 LYS A O 1
ATOM 634 N N . ARG A 1 78 ? -4.470 -10.260 8.685 1.00 95.75 78 ARG A N 1
ATOM 635 C CA . ARG A 1 78 ? -3.497 -10.636 7.644 1.00 95.75 78 ARG A CA 1
ATOM 636 C C . ARG A 1 78 ? -3.057 -9.429 6.824 1.00 95.75 78 ARG A C 1
ATOM 638 O O . ARG A 1 78 ? -1.862 -9.234 6.633 1.00 95.75 78 ARG A O 1
ATOM 645 N N . THR A 1 79 ? -3.999 -8.609 6.364 1.00 96.88 79 THR A N 1
ATOM 646 C CA . THR A 1 79 ? -3.693 -7.393 5.604 1.00 96.88 79 THR A CA 1
ATOM 647 C C . THR A 1 79 ? -2.887 -6.399 6.438 1.00 96.88 79 THR A C 1
ATOM 649 O O . THR A 1 79 ? -1.876 -5.887 5.962 1.00 96.88 79 THR A O 1
ATOM 652 N N . PHE A 1 80 ? -3.272 -6.163 7.692 1.00 96.44 80 PHE A N 1
ATOM 653 C CA . PHE A 1 80 ? -2.526 -5.298 8.600 1.00 96.44 80 PHE A CA 1
ATOM 654 C C . PHE A 1 80 ? -1.091 -5.796 8.801 1.00 96.44 80 PHE A C 1
ATOM 656 O O . PHE A 1 80 ? -0.154 -5.009 8.693 1.00 96.44 80 PHE A O 1
ATOM 663 N N . LEU A 1 81 ? -0.900 -7.107 8.983 1.00 95.81 81 LEU A N 1
ATOM 664 C CA . LEU A 1 81 ? 0.424 -7.713 9.121 1.00 95.81 81 LEU A CA 1
ATOM 665 C C . LEU A 1 81 ? 1.300 -7.508 7.873 1.00 95.81 81 LEU A C 1
ATOM 667 O O . LEU A 1 81 ? 2.492 -7.242 8.019 1.00 95.81 81 LEU A O 1
ATOM 671 N N . VAL A 1 82 ? 0.734 -7.588 6.660 1.00 97.50 82 VAL A N 1
ATOM 672 C CA . VAL A 1 82 ? 1.464 -7.315 5.404 1.00 97.50 82 VAL A CA 1
ATOM 673 C C . VAL A 1 82 ? 2.051 -5.904 5.417 1.00 97.50 82 VAL A C 1
ATOM 675 O O . VAL A 1 82 ? 3.244 -5.739 5.155 1.00 97.50 82 VAL A O 1
ATOM 678 N N . PHE A 1 83 ? 1.233 -4.896 5.736 1.00 97.25 83 PHE A N 1
ATOM 679 C CA . PHE A 1 83 ? 1.680 -3.502 5.794 1.00 97.25 83 PHE A CA 1
ATOM 680 C C . PHE A 1 83 ? 2.621 -3.241 6.971 1.00 97.25 83 PHE A C 1
ATOM 682 O O . PHE A 1 83 ? 3.616 -2.543 6.805 1.00 97.25 83 PHE A O 1
ATOM 689 N N . GLN A 1 84 ? 2.343 -3.820 8.140 1.00 94.38 84 GLN A N 1
ATOM 690 C CA . GLN A 1 84 ? 3.181 -3.675 9.326 1.00 94.38 84 GLN A CA 1
ATOM 691 C C . GLN A 1 84 ? 4.592 -4.214 9.070 1.00 94.38 84 GLN A C 1
ATOM 693 O O . GLN A 1 84 ? 5.562 -3.500 9.298 1.00 94.38 84 GLN A O 1
ATOM 698 N N . ARG A 1 85 ? 4.713 -5.443 8.549 1.00 94.12 85 ARG A N 1
ATOM 699 C CA . ARG A 1 85 ? 6.011 -6.045 8.202 1.00 94.12 85 ARG A CA 1
ATOM 700 C C . ARG A 1 85 ? 6.716 -5.239 7.120 1.00 94.12 85 ARG A C 1
ATOM 702 O O . ARG A 1 85 ? 7.886 -4.918 7.287 1.00 94.12 85 ARG A O 1
ATOM 709 N N . TYR A 1 86 ? 5.985 -4.816 6.086 1.00 94.88 86 TYR A N 1
ATOM 710 C CA . TYR A 1 86 ? 6.549 -3.971 5.035 1.00 94.88 86 TYR A CA 1
ATOM 711 C C . TYR A 1 86 ? 7.122 -2.655 5.584 1.00 94.88 86 TYR A C 1
ATOM 713 O O . TYR A 1 86 ? 8.210 -2.249 5.185 1.00 94.88 86 TYR A O 1
ATOM 721 N N . GLY A 1 87 ? 6.437 -2.020 6.541 1.00 90.44 87 GLY A N 1
ATOM 722 C CA . GLY A 1 87 ? 6.924 -0.823 7.234 1.00 90.44 87 GLY A CA 1
ATOM 723 C C . GLY A 1 87 ? 8.201 -1.040 8.055 1.00 90.44 87 GLY A C 1
ATOM 724 O O . GLY A 1 87 ? 8.916 -0.078 8.305 1.00 90.44 87 GLY A O 1
ATOM 725 N N . TYR A 1 88 ? 8.510 -2.287 8.426 1.00 89.75 88 TYR A N 1
ATOM 726 C CA . TYR A 1 88 ? 9.769 -2.700 9.058 1.00 89.75 88 TYR A CA 1
ATOM 727 C C . TYR A 1 88 ? 10.782 -3.283 8.058 1.00 89.75 88 TYR A C 1
ATOM 729 O O . TYR A 1 88 ? 11.746 -3.923 8.464 1.00 89.75 88 TYR A O 1
ATOM 737 N N . HIS A 1 89 ? 10.578 -3.078 6.752 1.00 88.69 89 HIS A N 1
ATOM 738 C CA . HIS A 1 89 ? 11.407 -3.644 5.678 1.00 88.69 89 HIS A CA 1
ATOM 739 C C . HIS A 1 89 ? 11.427 -5.182 5.638 1.00 88.69 89 HIS A C 1
ATOM 741 O O . HIS A 1 89 ? 12.312 -5.792 5.039 1.00 88.69 89 HIS A O 1
ATOM 747 N N . GLU A 1 90 ? 10.415 -5.815 6.226 1.00 91.81 90 GLU A N 1
ATOM 748 C CA . GLU A 1 90 ? 10.216 -7.257 6.225 1.00 91.81 90 GLU A CA 1
ATOM 749 C C . GLU A 1 90 ? 9.060 -7.646 5.299 1.00 91.81 90 GLU A C 1
ATOM 751 O O . GLU A 1 90 ? 8.120 -6.884 5.062 1.00 91.81 90 GLU A O 1
ATOM 756 N N . LEU A 1 91 ? 9.093 -8.876 4.791 1.00 91.56 91 LEU A N 1
ATOM 757 C CA . LEU A 1 91 ? 8.021 -9.417 3.965 1.00 91.56 91 LEU A CA 1
ATOM 758 C C . LEU A 1 91 ? 7.356 -10.601 4.662 1.00 91.56 91 LEU A C 1
ATOM 760 O O . LEU A 1 91 ? 8.004 -11.427 5.300 1.00 91.56 91 LEU A O 1
ATOM 764 N N . THR A 1 92 ? 6.042 -10.693 4.507 1.00 90.25 92 THR A N 1
ATOM 765 C CA . THR A 1 92 ? 5.268 -11.881 4.881 1.00 90.25 92 THR A CA 1
ATOM 766 C C . THR A 1 92 ? 5.252 -12.884 3.727 1.00 90.25 92 THR A C 1
ATOM 768 O O . THR A 1 92 ? 5.435 -12.502 2.573 1.00 90.25 92 THR A O 1
ATOM 771 N N . GLY A 1 93 ? 5.031 -14.170 4.025 1.00 85.12 93 GLY A N 1
ATOM 772 C CA . GLY A 1 93 ? 4.915 -15.221 3.004 1.00 85.12 93 GLY A CA 1
ATOM 773 C C . GLY A 1 93 ? 3.776 -14.981 1.999 1.00 85.12 93 GLY A C 1
ATOM 774 O O . GLY A 1 93 ? 3.052 -13.995 2.087 1.00 85.12 93 GLY A O 1
ATOM 775 N N . GLU A 1 94 ? 3.597 -15.890 1.036 1.00 90.50 94 GLU A N 1
ATOM 776 C CA . GLU A 1 94 ? 2.679 -15.709 -0.109 1.00 90.50 94 GLU A CA 1
ATOM 777 C C . GLU A 1 94 ? 3.022 -14.451 -0.943 1.00 90.50 94 GLU A C 1
ATOM 779 O O . GLU A 1 94 ? 2.170 -13.596 -1.186 1.00 90.50 94 GLU A O 1
ATOM 784 N N . TYR A 1 95 ? 4.283 -14.309 -1.373 1.00 92.12 95 TYR A N 1
ATOM 785 C CA . TYR A 1 95 ? 4.791 -13.059 -1.954 1.00 92.12 95 TYR A CA 1
ATOM 786 C C . TYR A 1 95 ? 4.002 -12.543 -3.166 1.00 92.12 95 TYR A C 1
ATOM 788 O O . TYR A 1 95 ? 3.661 -11.366 -3.209 1.00 92.12 95 TYR A O 1
ATOM 796 N N . GLU A 1 96 ? 3.651 -13.415 -4.113 1.00 92.56 96 GLU A N 1
ATOM 797 C CA . GLU A 1 96 ? 2.867 -13.061 -5.313 1.00 92.56 96 GLU A CA 1
ATOM 798 C C . GLU A 1 96 ? 1.483 -12.516 -4.988 1.00 92.56 96 GLU A C 1
ATOM 800 O O . GLU A 1 96 ? 0.942 -11.626 -5.643 1.00 92.56 96 GLU A O 1
ATOM 805 N N . LYS A 1 97 ? 0.926 -13.060 -3.918 1.00 94.62 97 LYS A N 1
ATOM 806 C CA . LYS A 1 97 ? -0.311 -12.627 -3.312 1.00 94.62 97 LYS A CA 1
ATOM 807 C C . LYS A 1 97 ? -0.081 -11.237 -2.704 1.00 94.62 97 LYS A C 1
ATOM 809 O O . LYS A 1 97 ? -0.811 -10.296 -2.993 1.00 94.62 97 LYS A O 1
ATOM 814 N N . ASN A 1 98 ? 0.894 -11.102 -1.813 1.00 96.94 98 ASN A N 1
ATOM 815 C CA . ASN A 1 98 ? 0.968 -9.970 -0.894 1.00 96.94 98 ASN A CA 1
ATOM 816 C C . ASN A 1 98 ? 1.654 -8.729 -1.445 1.00 96.94 98 ASN A C 1
ATOM 818 O O . ASN A 1 98 ? 1.364 -7.632 -0.963 1.00 96.94 98 ASN A O 1
ATOM 822 N N . TYR A 1 99 ? 2.484 -8.889 -2.470 1.00 97.69 99 TYR A N 1
ATOM 823 C CA . TYR A 1 99 ? 3.326 -7.824 -2.978 1.00 97.69 99 TYR A CA 1
ATOM 824 C C . TYR A 1 99 ? 3.260 -7.709 -4.501 1.00 97.69 99 TYR A C 1
ATOM 826 O O . TYR A 1 99 ? 2.844 -8.614 -5.221 1.00 97.69 99 TYR A O 1
ATOM 834 N N . LEU A 1 100 ? 3.679 -6.547 -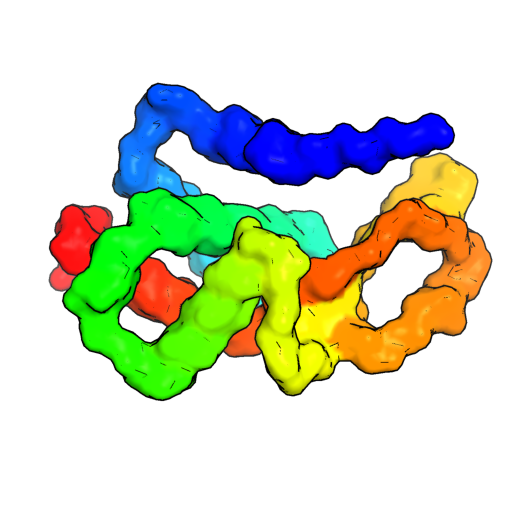4.977 1.00 97.12 100 LEU A N 1
ATOM 835 C CA . LEU A 1 100 ? 3.942 -6.205 -6.367 1.00 97.12 100 LEU A CA 1
ATOM 836 C C . LEU A 1 100 ? 5.383 -5.710 -6.464 1.00 97.12 100 LEU A C 1
ATOM 838 O O . LEU A 1 100 ? 5.987 -5.370 -5.452 1.00 97.12 100 LEU A O 1
ATOM 842 N N . LYS A 1 101 ?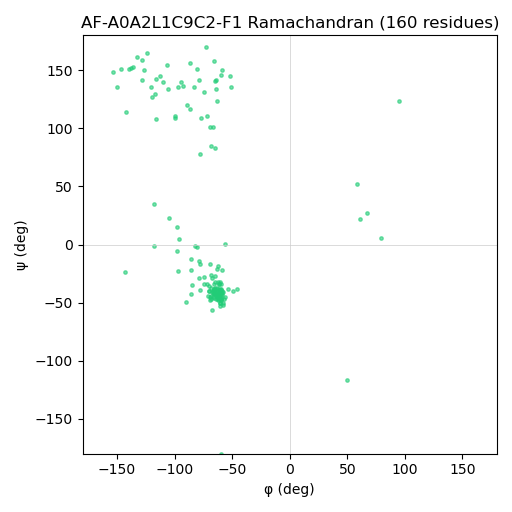 5.937 -5.636 -7.670 1.00 95.50 101 LYS A N 1
ATOM 843 C CA . LYS A 1 101 ? 7.255 -5.050 -7.920 1.00 95.50 101 LYS A CA 1
ATOM 844 C C . LYS A 1 101 ? 7.084 -3.629 -8.432 1.00 95.50 101 LYS A C 1
ATOM 846 O O . LYS A 1 101 ? 6.672 -3.440 -9.571 1.00 95.50 101 LYS A O 1
ATOM 851 N N . TYR A 1 102 ? 7.428 -2.641 -7.616 1.00 95.81 102 TYR A N 1
ATOM 852 C CA . TYR A 1 102 ? 7.644 -1.281 -8.100 1.00 95.81 102 TYR A CA 1
ATOM 853 C C . TYR A 1 102 ? 9.061 -1.162 -8.637 1.00 95.81 102 TYR A C 1
ATOM 855 O O . TYR A 1 102 ? 10.006 -1.628 -8.000 1.00 95.81 102 TYR A O 1
ATOM 863 N N . SER A 1 103 ? 9.236 -0.528 -9.792 1.00 94.94 103 SER A N 1
ATOM 864 C CA . SER A 1 103 ? 10.566 -0.340 -10.361 1.00 94.94 103 SER A CA 1
ATOM 865 C C . SER A 1 103 ? 10.720 0.968 -11.125 1.00 94.94 103 SER A C 1
ATOM 867 O O . SER A 1 103 ? 9.768 1.525 -11.675 1.00 94.94 103 SER A O 1
ATOM 869 N N . ILE A 1 104 ? 11.956 1.464 -11.119 1.00 94.88 104 ILE A N 1
ATOM 870 C CA . ILE A 1 104 ? 12.387 2.684 -11.793 1.00 94.88 104 ILE A CA 1
ATOM 871 C C . ILE A 1 104 ? 13.420 2.296 -12.843 1.00 94.88 104 ILE A C 1
ATOM 873 O O . ILE A 1 104 ? 14.411 1.618 -12.553 1.00 94.88 104 ILE A O 1
ATOM 877 N N . TRP A 1 105 ? 13.200 2.773 -14.058 1.00 95.44 105 TRP A N 1
ATOM 878 C CA . TRP A 1 105 ? 13.996 2.470 -15.234 1.00 95.44 105 TRP A CA 1
ATOM 879 C C . TRP A 1 105 ? 14.456 3.753 -15.904 1.00 95.44 105 TRP A C 1
ATOM 881 O O . TRP A 1 105 ? 13.748 4.760 -15.886 1.00 95.44 105 TRP A O 1
ATOM 891 N N . ARG A 1 106 ? 15.619 3.700 -16.551 1.00 95.12 106 ARG A N 1
ATOM 892 C CA . ARG A 1 106 ? 16.169 4.816 -17.320 1.00 95.12 106 ARG A CA 1
ATOM 893 C C . ARG A 1 106 ? 16.554 4.406 -18.728 1.00 95.12 106 ARG A C 1
ATOM 895 O O . ARG A 1 106 ? 17.135 3.340 -18.936 1.00 95.12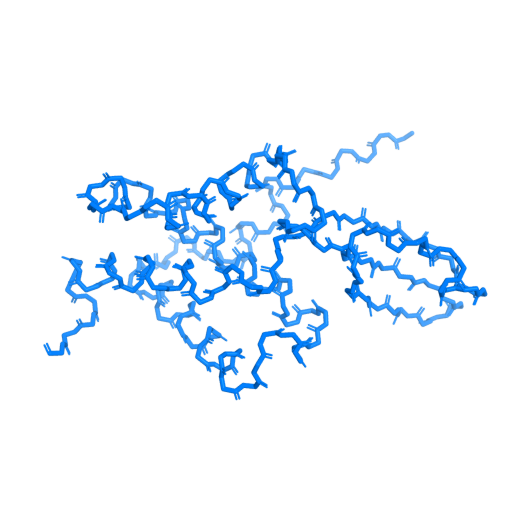 106 ARG A O 1
ATOM 902 N N . LYS A 1 107 ? 16.290 5.300 -19.676 1.00 95.50 107 LYS A N 1
ATOM 903 C CA . LYS A 1 107 ? 16.789 5.228 -21.048 1.00 95.50 107 LYS A CA 1
ATOM 904 C C . LYS A 1 107 ? 17.133 6.639 -21.515 1.00 95.50 107 LYS A C 1
ATOM 906 O O . LYS A 1 107 ? 16.237 7.467 -21.626 1.00 95.50 107 LYS A O 1
ATOM 911 N N . ALA A 1 108 ? 18.418 6.904 -21.761 1.00 92.44 108 ALA A N 1
ATOM 912 C CA . ALA A 1 108 ? 18.933 8.259 -21.994 1.00 92.44 108 ALA A CA 1
ATOM 913 C C . ALA A 1 108 ? 18.451 9.236 -20.896 1.00 92.44 108 ALA A C 1
ATOM 915 O O . ALA A 1 108 ? 18.754 9.013 -19.716 1.00 92.44 108 ALA A O 1
ATOM 916 N N . ASP A 1 109 ? 17.660 10.244 -21.266 1.00 93.12 109 ASP A N 1
ATOM 917 C CA . ASP A 1 109 ? 17.108 11.267 -20.365 1.00 93.12 109 ASP A CA 1
ATOM 918 C C . ASP A 1 109 ? 15.683 10.958 -19.878 1.00 93.12 109 ASP A C 1
ATOM 920 O O . ASP A 1 109 ? 15.074 11.748 -19.161 1.00 93.12 109 ASP A O 1
ATOM 924 N N . PHE A 1 110 ? 15.144 9.785 -20.219 1.00 94.69 110 PHE A N 1
ATOM 925 C CA . PHE A 1 110 ? 13.803 9.370 -19.817 1.00 94.69 110 PHE A CA 1
ATOM 926 C C . PHE A 1 110 ? 13.832 8.473 -18.582 1.00 94.69 110 PHE A C 1
ATOM 928 O O . PHE A 1 110 ? 14.601 7.507 -18.509 1.00 94.69 110 PHE A O 1
ATOM 935 N N . LEU A 1 111 ? 12.921 8.755 -17.647 1.00 94.19 111 LEU A N 1
ATOM 936 C CA . LEU A 1 111 ? 12.593 7.893 -16.516 1.00 94.19 111 LEU A CA 1
ATOM 937 C C . LEU A 1 111 ? 11.240 7.226 -16.744 1.00 94.19 111 LEU A C 1
ATOM 939 O O . LEU A 1 111 ? 10.258 7.881 -17.092 1.00 94.19 111 LEU A O 1
ATOM 943 N N . LYS A 1 112 ? 11.186 5.921 -16.497 1.00 93.31 112 LYS A N 1
ATOM 944 C CA . LYS A 1 112 ? 9.960 5.129 -16.516 1.00 93.31 112 LYS A CA 1
ATOM 945 C C . LYS A 1 112 ? 9.762 4.496 -15.148 1.00 93.31 112 LYS A C 1
ATOM 947 O O . LYS A 1 112 ? 10.689 3.935 -14.572 1.00 93.31 112 LYS A O 1
ATOM 952 N N . TYR A 1 113 ? 8.531 4.560 -14.669 1.00 94.25 113 TYR A N 1
ATOM 953 C CA . TYR A 1 113 ? 8.089 3.905 -13.448 1.00 94.25 113 TYR A CA 1
ATOM 954 C C . TYR A 1 113 ? 7.148 2.773 -13.849 1.00 94.25 113 TYR A C 1
ATOM 956 O O . TYR A 1 113 ? 6.352 2.946 -14.775 1.00 94.25 113 TYR A O 1
ATOM 964 N N . SER A 1 114 ? 7.232 1.626 -13.188 1.00 94.12 114 SER A N 1
ATOM 965 C CA . SER A 1 114 ? 6.293 0.525 -13.403 1.00 94.12 114 SER A CA 1
ATOM 966 C C . SER A 1 114 ? 5.924 -0.144 -12.091 1.00 94.12 114 SER A C 1
ATOM 968 O O . SER A 1 114 ? 6.706 -0.148 -11.140 1.00 94.12 114 SER A O 1
ATOM 970 N N . ILE A 1 115 ? 4.712 -0.692 -12.062 1.00 95.50 115 ILE A N 1
ATOM 971 C CA . ILE A 1 115 ? 4.302 -1.671 -11.068 1.00 95.50 115 ILE A CA 1
ATOM 972 C C . ILE A 1 115 ? 3.920 -2.935 -11.820 1.00 95.50 115 ILE A C 1
ATOM 974 O O . ILE A 1 115 ? 3.130 -2.905 -12.763 1.00 95.50 115 ILE A O 1
ATOM 978 N N . ASP A 1 116 ? 4.519 -4.035 -11.403 1.00 94.81 116 ASP A N 1
ATOM 979 C CA . ASP A 1 116 ? 4.429 -5.325 -12.057 1.00 94.81 116 ASP A CA 1
ATOM 980 C C . ASP A 1 116 ? 4.031 -6.397 -11.039 1.00 94.81 116 ASP A C 1
ATOM 982 O O . ASP A 1 116 ? 4.224 -6.232 -9.830 1.00 94.81 116 ASP A O 1
ATOM 986 N N . LYS A 1 117 ? 3.484 -7.521 -11.515 1.00 93.75 117 LYS A N 1
ATOM 987 C CA . LYS A 1 117 ? 3.287 -8.691 -10.652 1.00 93.75 117 LYS A CA 1
ATOM 988 C C . LYS A 1 117 ? 4.629 -9.146 -10.077 1.00 93.75 117 LYS A C 1
ATOM 990 O O . LYS A 1 117 ? 5.680 -8.977 -10.698 1.00 93.75 117 LYS A O 1
ATOM 995 N N . TYR A 1 118 ? 4.587 -9.721 -8.882 1.00 90.81 118 TYR A N 1
ATOM 996 C CA . TYR A 1 118 ? 5.792 -10.093 -8.147 1.00 90.81 118 TYR A CA 1
ATOM 997 C C . TYR A 1 118 ? 6.629 -11.182 -8.836 1.00 90.81 118 TYR A C 1
ATOM 999 O O . TYR A 1 118 ? 7.849 -11.176 -8.729 1.00 90.81 118 TYR A O 1
ATOM 1007 N N . ASP A 1 119 ? 6.003 -12.104 -9.553 1.00 88.56 119 ASP A N 1
ATOM 1008 C CA . ASP A 1 119 ? 6.635 -13.226 -10.257 1.00 88.56 119 ASP A CA 1
ATOM 1009 C C . ASP A 1 119 ? 7.291 -12.825 -11.588 1.00 88.56 119 ASP A C 1
ATOM 1011 O O . ASP A 1 119 ? 8.155 -13.538 -12.093 1.00 88.56 119 ASP A O 1
ATOM 1015 N N . ILE A 1 120 ? 6.952 -11.657 -12.141 1.00 88.19 120 ILE A N 1
ATOM 1016 C CA . ILE A 1 120 ? 7.466 -11.219 -13.443 1.00 88.19 120 ILE A CA 1
ATOM 1017 C C . ILE A 1 120 ? 8.986 -11.021 -13.407 1.00 88.19 120 ILE A C 1
ATOM 1019 O O . ILE A 1 120 ? 9.540 -10.347 -12.522 1.00 88.19 120 ILE A O 1
ATOM 1023 N N . PHE A 1 121 ? 9.648 -11.553 -14.437 1.00 86.12 121 PHE A N 1
ATOM 1024 C CA . PHE A 1 121 ? 11.033 -11.246 -14.759 1.00 86.12 121 PHE A CA 1
ATOM 1025 C C . PHE A 1 121 ? 11.110 -9.869 -15.434 1.00 86.12 121 PHE A C 1
ATOM 1027 O O . PHE A 1 121 ? 10.622 -9.644 -16.544 1.00 86.12 121 PHE A O 1
ATOM 1034 N N . LEU A 1 122 ? 11.643 -8.897 -14.699 1.00 85.94 122 LEU A N 1
ATOM 1035 C CA . LEU A 1 122 ? 11.506 -7.479 -15.021 1.00 85.94 122 LEU A CA 1
ATOM 1036 C C . LEU A 1 122 ? 12.336 -7.061 -16.241 1.00 85.94 122 LEU A C 1
ATOM 1038 O O . LEU A 1 122 ? 11.933 -6.168 -16.988 1.00 85.94 122 LEU A O 1
ATOM 1042 N N . GLU A 1 123 ? 13.494 -7.687 -16.418 1.00 83.56 123 GLU A N 1
ATOM 1043 C CA . GLU A 1 123 ? 14.483 -7.390 -17.447 1.00 83.56 123 GLU A CA 1
ATOM 1044 C C . GLU A 1 123 ? 13.960 -7.726 -18.846 1.00 83.56 123 GLU A C 1
ATOM 1046 O O . GLU A 1 123 ? 14.125 -6.926 -19.765 1.00 83.56 123 GLU A O 1
ATOM 1051 N N . GLU A 1 124 ? 13.258 -8.852 -18.999 1.00 85.38 124 GLU A N 1
ATOM 1052 C CA . GLU A 1 124 ? 12.602 -9.220 -20.260 1.00 85.38 124 GLU A CA 1
ATOM 1053 C C . GLU A 1 124 ? 11.502 -8.219 -20.625 1.00 85.38 124 GLU A C 1
ATOM 1055 O O . GLU A 1 124 ? 11.464 -7.703 -21.744 1.00 85.38 124 GLU A O 1
ATOM 1060 N N . LYS A 1 125 ? 10.649 -7.861 -19.656 1.00 81.44 125 LYS A N 1
ATOM 1061 C CA . LYS A 1 125 ? 9.552 -6.903 -19.865 1.00 81.44 125 LYS A CA 1
ATOM 1062 C C . LYS A 1 125 ? 10.045 -5.489 -20.202 1.00 81.44 125 LYS A C 1
ATOM 1064 O O . LYS A 1 125 ? 9.334 -4.724 -20.856 1.00 81.44 125 LYS A O 1
ATOM 1069 N N . ASN A 1 126 ? 11.242 -5.124 -19.746 1.00 84.06 126 ASN A N 1
ATOM 1070 C CA . ASN A 1 126 ? 11.815 -3.787 -19.900 1.00 84.06 126 ASN A CA 1
ATOM 1071 C C . ASN A 1 126 ? 13.106 -3.795 -20.730 1.00 84.06 126 ASN A C 1
ATOM 1073 O O . ASN A 1 126 ? 14.006 -2.987 -20.490 1.00 84.06 126 ASN A O 1
ATOM 1077 N N . SER A 1 127 ? 13.183 -4.671 -21.736 1.00 86.81 127 SER A N 1
ATOM 1078 C CA . SER A 1 127 ? 14.324 -4.722 -22.652 1.00 86.81 127 SER A CA 1
ATOM 1079 C C . SER A 1 127 ? 14.646 -3.339 -23.245 1.00 86.81 127 SER A C 1
ATOM 1081 O O . SER A 1 127 ? 13.762 -2.562 -23.622 1.00 86.81 127 SER A O 1
ATOM 1083 N N . GLY A 1 128 ? 15.935 -2.997 -23.276 1.00 89.94 128 GLY A N 1
ATOM 1084 C CA . GLY A 1 128 ? 16.422 -1.690 -23.726 1.00 89.94 128 GLY A CA 1
ATOM 1085 C C . GLY A 1 128 ? 16.311 -0.554 -22.699 1.00 89.94 128 GLY A C 1
ATOM 1086 O O . GLY A 1 128 ? 16.615 0.591 -23.042 1.00 89.94 128 GLY A O 1
ATOM 1087 N N . TRP A 1 129 ? 15.906 -0.845 -21.459 1.00 94.69 129 TRP A N 1
ATOM 1088 C CA . TRP A 1 129 ? 15.968 0.080 -20.328 1.00 94.69 129 TRP A CA 1
ATOM 1089 C C . TRP A 1 129 ? 16.980 -0.393 -19.282 1.00 94.69 129 TRP A C 1
ATOM 1091 O O . TRP A 1 129 ? 17.108 -1.583 -19.007 1.00 94.69 129 TRP A O 1
ATOM 1101 N N . LYS A 1 130 ? 17.672 0.549 -18.636 1.00 93.31 130 LYS A N 1
ATOM 1102 C CA . LYS A 1 130 ? 18.537 0.261 -17.488 1.00 93.31 130 LYS A CA 1
ATOM 1103 C C . LYS A 1 130 ? 17.719 0.344 -16.202 1.00 93.31 130 LYS A C 1
ATOM 1105 O O . LYS A 1 130 ? 17.183 1.408 -15.887 1.00 93.31 130 LYS A O 1
ATOM 1110 N N . LYS A 1 131 ? 17.650 -0.753 -15.445 1.00 94.06 131 LYS A N 1
ATOM 1111 C CA . LYS A 1 131 ? 17.047 -0.768 -14.105 1.00 94.06 131 LYS A CA 1
ATOM 1112 C C . LYS A 1 131 ? 17.854 0.139 -13.173 1.00 94.06 131 LYS A C 1
ATOM 1114 O O . LYS A 1 131 ? 19.061 -0.045 -13.039 1.00 94.06 131 LYS A O 1
ATOM 1119 N N . ILE A 1 132 ? 17.196 1.117 -12.556 1.00 93.31 132 ILE A N 1
ATOM 1120 C CA . ILE A 1 132 ? 17.778 1.937 -11.483 1.00 93.31 132 ILE A CA 1
ATOM 1121 C C . ILE A 1 132 ? 17.489 1.274 -10.142 1.00 93.31 132 ILE A C 1
ATOM 1123 O O . ILE A 1 132 ? 18.389 1.104 -9.327 1.00 93.31 132 ILE A O 1
ATOM 1127 N N . TYR A 1 133 ? 16.226 0.914 -9.919 1.00 91.56 133 TYR A N 1
ATOM 1128 C CA . TYR A 1 133 ? 15.752 0.438 -8.629 1.00 91.56 133 TYR A CA 1
ATOM 1129 C C . TYR A 1 133 ? 14.537 -0.467 -8.801 1.00 91.56 133 TYR A C 1
ATOM 1131 O O . TYR A 1 133 ? 13.748 -0.272 -9.728 1.00 91.56 133 TYR A O 1
ATOM 1139 N N . ALA A 1 134 ? 14.378 -1.439 -7.909 1.00 92.38 134 ALA A N 1
ATOM 1140 C CA . ALA A 1 134 ? 13.171 -2.244 -7.814 1.00 92.38 134 ALA A CA 1
ATOM 1141 C C . ALA A 1 134 ? 12.955 -2.690 -6.368 1.00 92.38 134 ALA A C 1
ATOM 1143 O O . ALA A 1 134 ? 13.901 -3.145 -5.727 1.00 92.38 134 ALA A O 1
ATOM 1144 N N . ILE A 1 135 ? 11.718 -2.588 -5.886 1.00 93.06 135 ILE A N 1
ATOM 1145 C CA . ILE A 1 135 ? 11.312 -3.038 -4.553 1.00 93.06 135 ILE A CA 1
ATOM 1146 C C . ILE A 1 135 ? 9.965 -3.751 -4.586 1.00 93.06 135 ILE A C 1
ATOM 1148 O O . ILE A 1 135 ? 9.122 -3.434 -5.433 1.00 93.06 135 ILE A O 1
ATOM 1152 N N . PRO A 1 136 ? 9.732 -4.686 -3.650 1.00 94.94 136 PRO A N 1
ATOM 1153 C CA . PRO A 1 136 ? 8.378 -5.088 -3.316 1.00 94.94 136 PRO A CA 1
ATOM 1154 C C . PRO A 1 136 ? 7.587 -3.876 -2.812 1.00 94.94 136 PRO A C 1
ATOM 1156 O O . PRO A 1 136 ? 8.139 -3.016 -2.138 1.00 94.94 136 PRO A O 1
ATOM 1159 N N . ILE A 1 137 ? 6.294 -3.825 -3.099 1.00 96.81 137 ILE A N 1
ATOM 1160 C CA . ILE A 1 137 ? 5.324 -2.936 -2.448 1.00 96.81 137 ILE A CA 1
ATOM 1161 C C . ILE A 1 137 ? 4.056 -3.742 -2.139 1.00 96.81 137 ILE A C 1
ATOM 1163 O O . ILE A 1 137 ? 3.802 -4.716 -2.850 1.00 96.81 137 ILE A O 1
ATOM 1167 N N . PRO A 1 138 ? 3.256 -3.399 -1.112 1.00 97.88 138 PRO A N 1
ATOM 1168 C CA . PRO A 1 138 ? 1.982 -4.064 -0.853 1.00 97.88 138 PRO A CA 1
ATOM 1169 C C . PRO A 1 138 ? 1.090 -4.113 -2.099 1.00 97.88 138 PRO A C 1
ATOM 1171 O O . PRO A 1 138 ? 1.107 -3.205 -2.925 1.00 97.88 138 PRO A O 1
ATOM 1174 N N . ASN A 1 139 ? 0.338 -5.200 -2.253 1.00 97.94 139 ASN A N 1
ATOM 1175 C CA . ASN A 1 139 ? -0.513 -5.420 -3.418 1.00 97.94 139 ASN A CA 1
ATOM 1176 C C . ASN A 1 139 ? -1.829 -4.618 -3.343 1.00 97.94 139 ASN A C 1
ATOM 1178 O O . ASN A 1 139 ? -2.454 -4.552 -2.281 1.00 97.94 139 ASN A O 1
ATOM 1182 N N . TYR A 1 140 ? -2.295 -4.085 -4.484 1.00 97.31 140 TYR A N 1
ATOM 1183 C CA . TYR A 1 140 ? -3.543 -3.314 -4.639 1.00 97.31 140 TYR A CA 1
ATOM 1184 C C . TYR A 1 140 ? -4.748 -3.946 -3.948 1.00 97.31 140 TYR A C 1
ATOM 1186 O O . TYR A 1 140 ? -5.570 -3.251 -3.358 1.00 97.31 140 TYR A O 1
ATOM 1194 N N . ARG A 1 141 ? -4.839 -5.277 -3.998 1.00 96.31 141 ARG A N 1
ATOM 1195 C CA . ARG A 1 141 ? -5.944 -6.050 -3.419 1.00 96.31 141 ARG A CA 1
ATOM 1196 C C . ARG A 1 141 ? -6.130 -5.845 -1.912 1.00 96.31 141 ARG A C 1
ATOM 1198 O O . ARG A 1 141 ? -7.192 -6.134 -1.385 1.00 96.31 141 ARG A O 1
ATOM 1205 N N . HIS A 1 142 ? -5.084 -5.402 -1.216 1.00 97.81 142 HIS A N 1
ATOM 1206 C CA . HIS A 1 142 ? -5.112 -5.179 0.226 1.00 97.81 142 HIS A CA 1
ATOM 1207 C C . HIS A 1 142 ? -5.642 -3.792 0.591 1.00 97.81 142 HIS A C 1
ATOM 1209 O O . HIS A 1 142 ? -5.919 -3.541 1.762 1.00 97.81 142 HIS A O 1
ATOM 1215 N N . MET A 1 143 ? -5.772 -2.890 -0.389 1.00 98.00 143 MET A N 1
ATOM 1216 C CA . MET A 1 143 ? -6.109 -1.491 -0.144 1.00 98.00 143 MET A CA 1
ATOM 1217 C C . MET A 1 143 ? -7.514 -1.314 0.424 1.00 98.00 143 MET A C 1
ATOM 1219 O O . MET A 1 143 ? -7.677 -0.541 1.361 1.00 98.00 143 MET A O 1
ATOM 1223 N N . ASP A 1 144 ? -8.512 -2.044 -0.080 1.00 97.81 144 ASP A N 1
ATOM 1224 C CA . ASP A 1 144 ? -9.872 -1.960 0.467 1.00 97.81 144 ASP A CA 1
ATOM 1225 C C . ASP A 1 144 ? -9.914 -2.396 1.934 1.00 97.81 144 ASP A C 1
ATOM 1227 O O . ASP A 1 144 ? -10.479 -1.704 2.785 1.00 97.81 144 ASP A O 1
ATOM 1231 N N . THR A 1 145 ? -9.261 -3.516 2.246 1.00 98.06 145 THR A N 1
ATOM 1232 C CA . THR A 1 145 ? -9.243 -4.081 3.596 1.00 98.06 145 THR A CA 1
ATOM 1233 C C . THR A 1 145 ? -8.492 -3.172 4.570 1.00 98.06 145 THR A C 1
ATOM 1235 O O . THR A 1 145 ? -9.006 -2.896 5.655 1.00 98.06 145 THR A O 1
ATOM 1238 N N . ILE A 1 146 ? -7.318 -2.642 4.198 1.00 97.81 146 ILE A N 1
ATOM 1239 C CA . ILE A 1 146 ? -6.573 -1.725 5.078 1.00 97.81 146 ILE A CA 1
ATOM 1240 C C . ILE A 1 146 ? -7.263 -0.363 5.213 1.00 97.81 146 ILE A C 1
ATOM 1242 O O . ILE A 1 146 ? -7.298 0.198 6.307 1.00 97.81 146 ILE A O 1
ATOM 1246 N N . GLY A 1 147 ? -7.887 0.141 4.144 1.00 97.50 147 GLY A N 1
ATOM 1247 C CA . GLY A 1 147 ? -8.673 1.371 4.190 1.00 97.50 147 GLY A CA 1
ATOM 1248 C C . GLY A 1 147 ? -9.880 1.250 5.117 1.00 97.50 147 GLY A C 1
ATOM 1249 O O . GLY A 1 147 ? -10.174 2.179 5.866 1.00 97.50 147 GLY A O 1
ATOM 1250 N N . ALA A 1 148 ? -10.535 0.085 5.151 1.00 96.62 148 ALA A N 1
ATOM 1251 C CA . ALA A 1 148 ? -11.609 -0.195 6.101 1.00 96.62 148 ALA A CA 1
ATOM 1252 C C . ALA A 1 148 ? -11.117 -0.239 7.559 1.00 96.62 148 ALA A C 1
ATOM 1254 O O . ALA A 1 148 ? -11.813 0.244 8.451 1.00 96.62 148 ALA A O 1
ATOM 1255 N N . VAL A 1 149 ? -9.921 -0.785 7.817 1.00 97.56 149 VAL A N 1
ATOM 1256 C CA . VAL A 1 149 ? -9.297 -0.757 9.154 1.00 97.56 149 VAL A CA 1
ATOM 1257 C C . VAL A 1 149 ? -9.063 0.684 9.603 1.00 97.56 149 VAL A C 1
ATOM 1259 O O . VAL A 1 149 ? -9.511 1.065 10.683 1.00 97.56 149 VAL A O 1
ATOM 1262 N N . ILE A 1 150 ? -8.437 1.500 8.753 1.00 96.69 150 ILE A N 1
ATOM 1263 C CA . ILE A 1 150 ? -8.154 2.909 9.054 1.00 96.69 150 ILE A CA 1
ATOM 1264 C C . ILE A 1 150 ? -9.455 3.699 9.257 1.00 96.69 150 ILE A C 1
ATOM 1266 O O . ILE A 1 150 ? -9.533 4.521 10.167 1.00 96.69 150 ILE A O 1
ATOM 1270 N N . LEU A 1 151 ? -10.506 3.420 8.478 1.00 95.88 151 LEU A N 1
ATOM 1271 C CA . LEU A 1 151 ? -11.800 4.095 8.618 1.00 95.88 151 LEU A CA 1
ATOM 1272 C C . LEU A 1 151 ? -12.457 3.780 9.963 1.00 95.88 151 LEU A C 1
ATOM 1274 O O . LEU A 1 151 ? -12.968 4.675 10.628 1.00 95.88 151 LEU A O 1
ATOM 1278 N N . ARG A 1 152 ? -12.406 2.517 10.400 1.00 95.31 152 ARG A N 1
ATOM 1279 C CA . ARG A 1 152 ? -12.929 2.118 11.715 1.00 95.31 152 ARG A CA 1
ATOM 1280 C C . ARG A 1 152 ? -12.214 2.841 12.853 1.00 95.31 152 ARG A C 1
ATOM 1282 O O . ARG A 1 152 ? -12.870 3.247 13.808 1.00 95.31 152 ARG A O 1
ATOM 1289 N N . VAL A 1 153 ? -10.897 3.014 12.744 1.00 94.56 153 VAL A N 1
ATOM 1290 C CA . VAL A 1 153 ? -10.122 3.792 13.717 1.00 94.56 153 VAL A CA 1
ATOM 1291 C C . VAL A 1 153 ? -10.513 5.266 13.683 1.00 94.56 153 VAL A C 1
ATOM 1293 O O . VAL A 1 153 ? -10.781 5.840 14.733 1.00 94.56 153 VAL A O 1
ATOM 1296 N N . ALA A 1 154 ? -10.625 5.865 12.497 1.00 93.19 154 ALA A N 1
ATOM 1297 C CA . ALA A 1 154 ? -11.036 7.259 12.354 1.00 93.19 154 ALA A CA 1
ATOM 1298 C C . ALA A 1 154 ? -12.431 7.528 12.953 1.00 93.19 154 ALA A C 1
ATOM 1300 O O . ALA A 1 154 ? -12.616 8.534 13.635 1.00 93.19 154 ALA A O 1
ATOM 1301 N N . ASN A 1 155 ? -13.383 6.606 12.776 1.00 91.69 155 ASN A N 1
ATOM 1302 C CA . ASN A 1 155 ? -14.709 6.696 13.395 1.00 91.69 155 ASN A CA 1
ATOM 1303 C C . ASN A 1 155 ? -14.635 6.556 14.924 1.00 91.69 155 ASN A C 1
ATOM 1305 O O . ASN A 1 155 ? -15.287 7.306 15.640 1.00 91.69 155 ASN A O 1
ATOM 1309 N N . LYS A 1 156 ? -13.812 5.632 15.447 1.00 91.19 156 LYS A N 1
ATOM 1310 C CA . LYS A 1 156 ? -13.587 5.491 16.900 1.00 91.19 156 LYS A CA 1
ATOM 1311 C C . LYS A 1 156 ? -13.008 6.775 17.512 1.00 91.19 156 LYS A C 1
ATOM 1313 O O . LYS A 1 156 ? -13.323 7.096 18.652 1.00 91.19 156 LYS A O 1
ATOM 1318 N N . LEU A 1 157 ? -12.180 7.494 16.757 1.00 89.50 157 LEU A N 1
ATOM 1319 C CA . LEU A 1 157 ? -11.588 8.773 17.151 1.00 89.50 157 LEU A CA 1
ATOM 1320 C C . LEU A 1 157 ? -12.529 9.981 16.976 1.00 89.50 157 LEU A C 1
ATOM 1322 O O . LEU A 1 157 ? -12.120 11.093 17.300 1.00 89.50 157 LEU A O 1
ATOM 1326 N N . GLY A 1 158 ? -13.752 9.800 16.459 1.00 88.06 158 GLY A N 1
ATOM 1327 C CA . GLY A 1 158 ? -14.696 10.901 16.212 1.00 88.06 158 GLY A CA 1
ATOM 1328 C C . GLY A 1 158 ? -14.242 11.866 15.112 1.00 88.06 158 GLY A C 1
ATOM 1329 O O . GLY A 1 158 ? -14.552 13.051 15.149 1.00 88.06 158 GLY A O 1
ATOM 1330 N N . ILE A 1 159 ? -13.431 11.394 14.158 1.00 86.56 159 ILE A N 1
ATOM 1331 C CA . ILE A 1 159 ? -12.918 12.232 13.058 1.00 86.56 159 ILE A CA 1
ATOM 1332 C C . ILE A 1 159 ? -13.924 12.305 11.912 1.00 86.56 159 ILE A C 1
ATOM 1334 O O . ILE A 1 159 ? -14.037 13.333 11.245 1.00 86.56 159 ILE A O 1
ATOM 1338 N N . PHE A 1 160 ? -14.647 11.211 11.686 1.00 81.88 160 PHE A N 1
ATOM 1339 C CA . PHE A 1 160 ? -15.794 11.180 10.797 1.00 81.88 160 PHE A CA 1
ATOM 1340 C C . PHE A 1 160 ? -17.028 10.853 11.627 1.00 81.88 160 PHE A C 1
ATOM 1342 O O . PHE A 1 160 ? -17.188 9.719 12.080 1.00 81.88 160 PHE A O 1
ATOM 1349 N N . ASP A 1 161 ? -17.876 11.855 11.820 1.00 59.34 161 ASP A N 1
ATOM 1350 C CA . ASP A 1 161 ? -19.203 11.678 12.392 1.00 59.34 161 ASP A CA 1
ATOM 1351 C C . ASP A 1 161 ? -20.171 11.335 11.252 1.00 59.34 161 ASP A C 1
ATOM 1353 O O . ASP A 1 161 ? -20.366 12.134 10.331 1.00 59.34 161 ASP A O 1
ATOM 1357 N N . PHE A 1 162 ? -20.745 10.133 11.298 1.00 51.25 162 PHE A N 1
ATOM 1358 C CA . PHE A 1 162 ? -21.848 9.700 10.436 1.00 51.25 162 PHE A CA 1
ATOM 1359 C C . PHE A 1 162 ? -23.039 9.286 11.294 1.00 51.25 162 PHE A C 1
ATOM 1361 O O . PHE A 1 162 ? -22.811 8.561 12.291 1.00 51.25 162 PHE A O 1
#